Protein AF-A0A1C6G7D2-F1 (afdb_monomer_lite)

Secondary structure (DSSP, 8-state):
--HHHHHHHHT----GGGBTT--TT-SS--TT--BS-HHHHHHHHHHHHHHH-PPPSSSS------SSS---B-SS-BHHHHHHHHHHHHHHHHHTT-EEEESSHHHHHHHHTT-SSEEEEEEGGGTEEEEEE--

Sequence (135 aa):
MNLHSELKKVGVSHNCSQCCRSCCGRKEACREFYPSNMSAFMAYIVESLRDIVPQSKDSKLKRHVTSDCKCFDDGVTTLDAYYVQLINSVLSEIRKGKADYVFNFEQIKDIMRFEPRITVRYIAYAECYEIRKAK

Structure (mmCIF, N/CA/C/O backbone):
data_AF-A0A1C6G7D2-F1
#
_entry.id   AF-A0A1C6G7D2-F1
#
loop_
_atom_site.group_PDB
_atom_site.id
_atom_site.type_symbol
_atom_site.label_atom_id
_atom_site.label_alt_id
_atom_site.label_comp_id
_atom_site.label_asym_id
_atom_site.label_entity_id
_atom_site.label_seq_id
_atom_site.pdbx_PDB_ins_code
_atom_site.Cartn_x
_atom_site.Cartn_y
_atom_site.Cartn_z
_atom_site.occupancy
_atom_site.B_iso_or_equiv
_atom_site.auth_seq_id
_atom_site.auth_comp_id
_atom_site.auth_asym_id
_atom_site.auth_atom_id
_atom_site.pdbx_PDB_model_num
ATOM 1 N N . MET A 1 1 ? -0.628 8.788 -13.056 1.00 61.12 1 MET A N 1
ATOM 2 C CA . MET A 1 1 ? 0.197 8.464 -11.865 1.00 61.12 1 MET A CA 1
ATOM 3 C C . MET A 1 1 ? 1.648 8.225 -12.305 1.00 61.12 1 MET A C 1
ATOM 5 O O . MET A 1 1 ? 1.832 7.635 -13.362 1.00 61.12 1 MET A O 1
ATOM 9 N N . ASN A 1 2 ? 2.674 8.712 -11.589 1.00 81.94 2 ASN A N 1
ATOM 10 C CA . ASN A 1 2 ? 4.087 8.456 -11.935 1.00 81.94 2 ASN A CA 1
ATOM 11 C C . ASN A 1 2 ? 4.723 7.526 -10.887 1.00 81.94 2 ASN A C 1
ATOM 13 O O . ASN A 1 2 ? 5.057 7.976 -9.790 1.00 81.94 2 ASN A O 1
ATOM 17 N N . LEU A 1 3 ? 4.928 6.255 -11.253 1.00 85.94 3 LEU A N 1
ATOM 18 C CA . LEU A 1 3 ? 5.473 5.224 -10.361 1.00 85.94 3 LEU A CA 1
ATOM 19 C C . LEU A 1 3 ? 6.871 5.569 -9.837 1.00 85.94 3 LEU A C 1
ATOM 21 O O . LEU A 1 3 ? 7.159 5.337 -8.667 1.00 85.94 3 LEU A O 1
ATOM 25 N N . HIS A 1 4 ? 7.736 6.171 -10.660 1.00 87.31 4 HIS A N 1
ATOM 26 C CA . HIS A 1 4 ? 9.073 6.580 -10.224 1.00 87.31 4 HIS A CA 1
ATOM 27 C C . HIS A 1 4 ? 9.006 7.578 -9.061 1.00 87.31 4 HIS A C 1
ATOM 29 O O . HIS A 1 4 ? 9.731 7.444 -8.071 1.00 87.31 4 HIS A O 1
ATOM 35 N N . SER A 1 5 ? 8.123 8.573 -9.171 1.00 87.25 5 SER A N 1
ATOM 36 C CA . SER A 1 5 ? 7.904 9.567 -8.121 1.00 87.25 5 SER A CA 1
ATOM 37 C C . SER A 1 5 ? 7.311 8.942 -6.859 1.00 87.25 5 SER A C 1
ATOM 39 O O . SER A 1 5 ? 7.766 9.263 -5.765 1.00 87.25 5 SER A O 1
ATOM 41 N N . GLU A 1 6 ? 6.341 8.036 -6.987 1.00 89.62 6 GLU A N 1
ATOM 42 C CA . GLU A 1 6 ? 5.743 7.360 -5.829 1.00 89.62 6 GLU A CA 1
ATOM 43 C C . GLU A 1 6 ? 6.749 6.494 -5.069 1.00 89.62 6 GLU A C 1
ATOM 45 O O . GLU A 1 6 ? 6.843 6.601 -3.848 1.00 89.62 6 GLU A O 1
ATOM 50 N N . LEU A 1 7 ? 7.557 5.701 -5.779 1.00 90.19 7 LEU A N 1
ATOM 51 C CA . LEU A 1 7 ? 8.597 4.855 -5.182 1.00 90.19 7 LEU A CA 1
ATOM 52 C C . LEU A 1 7 ? 9.617 5.686 -4.401 1.00 90.19 7 LEU A C 1
ATOM 54 O O . LEU A 1 7 ? 9.986 5.331 -3.281 1.00 90.19 7 LEU A O 1
ATOM 58 N N . LYS A 1 8 ? 10.021 6.838 -4.954 1.00 89.56 8 LYS A N 1
ATOM 59 C CA . LYS A 1 8 ? 10.913 7.781 -4.268 1.00 89.56 8 LYS A CA 1
ATOM 60 C C . LYS A 1 8 ? 10.309 8.317 -2.972 1.00 89.56 8 LYS A C 1
ATOM 62 O O . LYS A 1 8 ? 11.021 8.385 -1.977 1.00 89.56 8 LYS A O 1
ATOM 67 N N . LYS A 1 9 ? 9.016 8.660 -2.958 1.00 90.12 9 LYS A N 1
ATOM 68 C CA . LYS A 1 9 ? 8.339 9.151 -1.745 1.00 90.12 9 LYS A CA 1
ATOM 69 C C . LYS A 1 9 ? 8.298 8.107 -0.634 1.00 90.12 9 LYS A C 1
ATOM 71 O O . LYS A 1 9 ? 8.489 8.436 0.535 1.00 90.12 9 LYS A O 1
ATOM 76 N N . VAL A 1 10 ? 8.063 6.843 -0.985 1.00 90.81 10 VAL A N 1
ATOM 77 C CA . VAL A 1 10 ? 8.014 5.773 0.020 1.00 90.81 10 VAL A CA 1
ATOM 78 C C . VAL A 1 10 ? 9.386 5.241 0.416 1.00 90.81 10 VAL A C 1
ATOM 80 O O . VAL A 1 10 ? 9.487 4.636 1.484 1.00 90.81 10 VAL A O 1
ATOM 83 N N . GLY A 1 11 ? 10.429 5.547 -0.360 1.00 89.62 11 GLY A N 1
ATOM 84 C CA . GLY A 1 11 ? 11.812 5.148 -0.097 1.00 89.62 11 GLY A CA 1
ATOM 85 C C . GLY A 1 11 ? 12.187 3.791 -0.694 1.00 89.62 11 GLY A C 1
ATOM 86 O O . GLY A 1 11 ? 13.127 3.165 -0.221 1.00 89.62 11 GLY A O 1
ATOM 87 N N . VAL A 1 12 ? 11.463 3.327 -1.718 1.00 89.81 12 VAL A N 1
ATOM 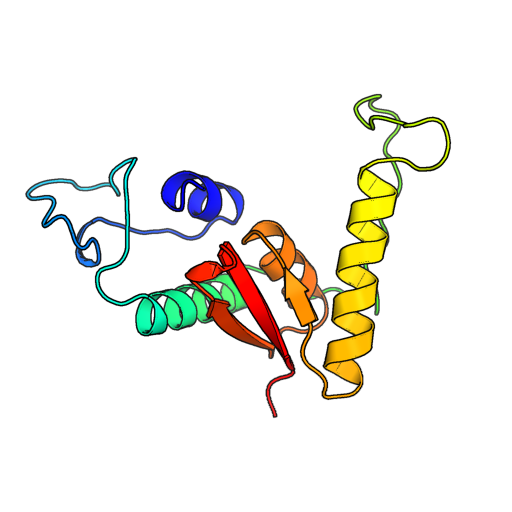88 C CA . VAL A 1 12 ? 11.747 2.058 -2.401 1.00 89.81 12 VAL A CA 1
ATOM 89 C C . VAL A 1 12 ? 12.667 2.321 -3.594 1.00 89.81 12 VAL A C 1
ATOM 91 O O . VAL A 1 12 ? 12.318 3.029 -4.547 1.00 89.81 12 VAL A O 1
ATOM 94 N N . SER A 1 13 ? 13.873 1.758 -3.541 1.00 87.75 13 SER A N 1
ATOM 95 C CA . SER A 1 13 ? 14.822 1.808 -4.652 1.00 87.75 13 SER A CA 1
ATOM 96 C C . SER A 1 13 ? 14.300 1.009 -5.847 1.00 87.75 13 SER A C 1
ATOM 98 O O . SER A 1 13 ? 13.638 -0.005 -5.693 1.00 87.75 13 SER A O 1
ATOM 100 N N . HIS A 1 14 ? 14.588 1.462 -7.062 1.00 86.31 14 HIS A N 1
ATOM 101 C CA . HIS A 1 14 ? 14.255 0.729 -8.283 1.00 86.31 14 HIS A CA 1
ATOM 102 C C . HIS A 1 14 ? 15.193 1.156 -9.413 1.00 86.31 14 HIS A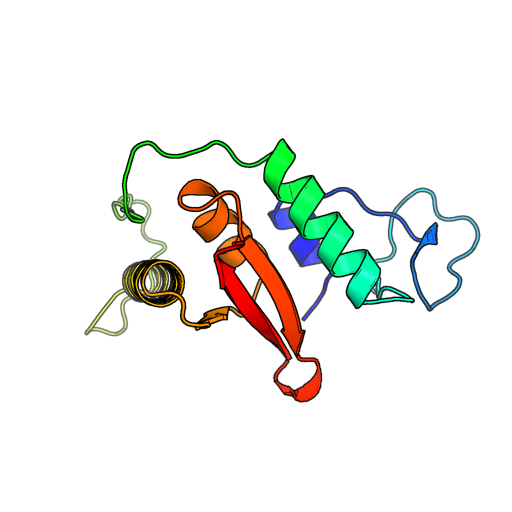 C 1
ATOM 104 O O . HIS A 1 14 ? 15.837 2.207 -9.344 1.00 86.31 14 HIS A O 1
ATOM 110 N N . ASN A 1 15 ? 15.278 0.344 -10.465 1.00 84.62 15 ASN A N 1
ATOM 111 C CA . ASN A 1 15 ? 16.086 0.631 -11.646 1.00 84.62 15 ASN A CA 1
ATOM 112 C C . ASN A 1 15 ? 15.388 0.134 -12.925 1.00 84.62 15 ASN A C 1
ATOM 114 O O . ASN A 1 15 ? 14.348 -0.521 -12.881 1.00 84.62 15 ASN A O 1
ATOM 118 N N . CYS A 1 16 ? 15.967 0.453 -14.081 1.00 84.38 16 CYS A N 1
ATOM 119 C CA . CYS A 1 16 ? 15.375 0.145 -15.381 1.00 84.38 16 CYS A CA 1
ATOM 120 C C . CYS A 1 16 ? 15.439 -1.327 -15.810 1.00 84.38 16 CYS A C 1
ATOM 122 O O . CYS A 1 16 ? 14.855 -1.647 -16.842 1.00 84.38 16 CYS A O 1
ATOM 124 N N . SER A 1 17 ? 16.102 -2.218 -15.065 1.00 80.38 17 SER A N 1
ATOM 125 C CA . SER A 1 17 ? 16.191 -3.641 -15.442 1.00 80.38 17 SER A CA 1
ATOM 126 C C . SER A 1 17 ? 14.821 -4.324 -15.514 1.00 80.38 17 SER A C 1
ATOM 128 O O . SER A 1 17 ? 14.631 -5.246 -16.299 1.00 80.38 17 SER A O 1
ATOM 130 N N . GLN A 1 18 ? 13.852 -3.836 -14.734 1.00 77.19 18 GLN A N 1
ATOM 131 C CA . GLN A 1 18 ? 12.472 -4.326 -14.712 1.00 77.19 18 GLN A CA 1
ATOM 132 C C . GLN A 1 18 ? 11.508 -3.445 -15.525 1.00 77.19 18 GLN A C 1
ATOM 134 O O . GLN A 1 18 ? 10.299 -3.659 -15.489 1.00 77.19 18 GLN A O 1
ATOM 139 N N . CYS A 1 19 ? 12.013 -2.434 -16.240 1.00 85.44 19 CYS A N 1
ATOM 140 C CA . CYS A 1 19 ? 11.187 -1.513 -17.016 1.00 85.44 19 CYS A CA 1
ATOM 141 C C . CYS A 1 19 ? 10.797 -2.134 -18.367 1.00 85.44 19 CYS A C 1
ATOM 143 O O . CYS A 1 19 ? 11.654 -2.640 -19.088 1.00 85.44 19 CYS A O 1
ATOM 145 N N . CYS A 1 20 ? 9.528 -2.030 -18.765 1.00 84.44 20 CYS A N 1
ATOM 146 C CA . CYS A 1 20 ? 9.034 -2.548 -20.047 1.00 84.44 20 CYS A CA 1
ATOM 147 C C . CYS A 1 20 ? 9.604 -1.819 -21.275 1.00 84.44 20 CYS A C 1
ATOM 149 O O . CYS A 1 20 ? 9.489 -2.305 -22.395 1.00 84.44 20 CYS A O 1
ATOM 151 N N . ARG A 1 21 ? 10.222 -0.650 -21.074 1.00 80.50 21 ARG A N 1
ATOM 152 C CA . ARG A 1 21 ? 10.745 0.209 -22.144 1.00 80.50 21 ARG A CA 1
ATOM 153 C C . ARG A 1 21 ? 12.203 -0.073 -22.512 1.00 80.50 21 ARG A C 1
ATOM 155 O O . ARG A 1 21 ? 12.817 0.767 -23.164 1.00 80.50 21 ARG A O 1
ATOM 162 N N . SER A 1 22 ? 12.771 -1.193 -22.054 1.00 68.12 22 SER A N 1
ATOM 163 C CA . SER A 1 22 ? 14.135 -1.643 -22.386 1.00 68.12 22 SER A CA 1
ATOM 164 C C . SER A 1 22 ? 15.172 -0.516 -22.312 1.00 68.12 22 SER A C 1
ATOM 166 O O . SER A 1 22 ? 15.932 -0.278 -23.248 1.00 68.12 22 SER A O 1
ATOM 168 N N . CYS A 1 23 ? 15.162 0.255 -21.219 1.00 76.62 23 CYS A N 1
ATOM 169 C CA . CYS A 1 23 ? 16.006 1.440 -21.109 1.00 76.62 23 CYS A CA 1
ATOM 170 C C . CYS A 1 23 ? 17.480 1.034 -20.937 1.00 76.62 23 CYS A C 1
ATOM 172 O O . CYS A 1 23 ? 17.930 0.767 -19.823 1.00 76.62 23 CYS A O 1
ATOM 174 N N . CYS A 1 24 ? 18.234 0.999 -22.034 1.00 64.56 24 CYS A N 1
ATOM 175 C CA . CYS A 1 24 ? 19.647 0.626 -22.034 1.00 64.56 24 CYS A CA 1
ATOM 176 C C . CYS A 1 24 ? 20.531 1.6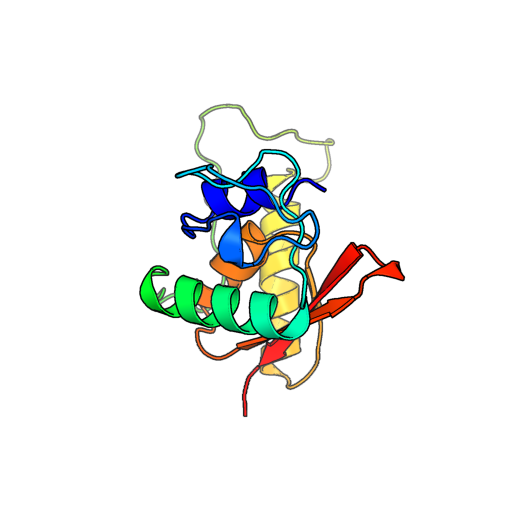82 -21.345 1.00 64.56 24 CYS A C 1
ATOM 178 O O . CYS A 1 24 ? 20.327 2.887 -21.497 1.00 64.56 24 CYS A O 1
ATOM 180 N N . GLY A 1 25 ? 21.546 1.222 -20.604 1.00 66.12 25 GLY A N 1
ATOM 181 C CA . GLY A 1 25 ? 22.666 2.053 -20.137 1.00 66.12 25 GLY A CA 1
ATOM 182 C C . GLY A 1 25 ? 22.385 3.013 -18.974 1.00 66.12 25 GLY A C 1
ATOM 183 O O . GLY A 1 25 ? 23.251 3.820 -18.641 1.00 66.12 25 GLY A O 1
ATOM 184 N N . ARG A 1 26 ? 21.211 2.957 -18.330 1.00 69.94 26 ARG A N 1
ATOM 185 C CA . ARG A 1 26 ? 20.895 3.829 -17.185 1.00 69.94 26 ARG A CA 1
ATOM 186 C C . ARG A 1 26 ? 21.222 3.154 -15.853 1.00 69.94 26 ARG A C 1
ATOM 188 O O . ARG A 1 26 ? 20.711 2.076 -15.568 1.00 69.94 26 ARG A O 1
ATOM 195 N N . LYS A 1 27 ? 22.029 3.826 -15.021 1.00 67.00 27 LYS A N 1
ATOM 196 C CA . LYS A 1 27 ? 22.296 3.421 -13.626 1.00 67.00 27 LYS A CA 1
ATOM 197 C C . LYS A 1 27 ? 21.090 3.655 -12.710 1.00 67.00 27 LYS A C 1
ATOM 199 O O . LYS A 1 27 ? 20.881 2.907 -11.764 1.00 67.00 27 LYS A O 1
ATOM 204 N N . GLU A 1 28 ? 20.287 4.672 -13.016 1.00 73.50 28 GLU A N 1
ATOM 205 C CA . GLU A 1 28 ? 19.079 5.031 -12.272 1.00 73.50 28 GLU A CA 1
ATOM 206 C C . GLU A 1 28 ? 17.808 4.690 -13.057 1.00 73.50 28 GLU A C 1
ATOM 208 O O . GLU A 1 28 ? 17.813 4.610 -14.290 1.00 73.50 28 GLU A O 1
ATOM 213 N N . ALA A 1 29 ? 16.692 4.527 -12.344 1.00 81.12 29 ALA A N 1
ATOM 214 C CA . ALA A 1 29 ? 15.386 4.380 -12.970 1.00 81.12 29 ALA A CA 1
ATOM 215 C C . ALA A 1 29 ? 14.993 5.616 -13.796 1.00 81.12 29 ALA A C 1
ATOM 217 O O . ALA A 1 29 ? 15.209 6.761 -13.397 1.00 81.12 29 ALA A O 1
ATOM 218 N N . CYS A 1 30 ? 14.370 5.388 -14.953 1.00 84.56 30 CYS A N 1
ATOM 219 C CA . CYS A 1 30 ? 13.843 6.458 -15.787 1.00 84.56 30 CYS A CA 1
ATOM 220 C C . CYS A 1 30 ? 12.611 7.117 -15.150 1.00 84.56 30 CYS A C 1
ATOM 222 O O . CYS A 1 30 ? 11.838 6.473 -14.447 1.00 84.56 30 CYS A O 1
ATOM 224 N N . ARG A 1 31 ? 12.376 8.394 -15.475 1.00 84.31 31 ARG A N 1
ATOM 225 C CA . ARG A 1 31 ? 11.201 9.148 -14.997 1.00 84.31 31 ARG A CA 1
ATOM 226 C C . ARG A 1 31 ? 9.866 8.532 -15.419 1.00 84.31 31 ARG A C 1
ATOM 228 O O . ARG A 1 31 ? 8.878 8.721 -14.726 1.00 84.31 31 ARG A O 1
ATOM 235 N N . GLU A 1 32 ? 9.848 7.809 -16.534 1.00 85.81 32 GLU A N 1
ATOM 236 C CA . GLU A 1 32 ? 8.671 7.116 -17.076 1.00 85.81 32 GLU A CA 1
ATOM 237 C C . GLU A 1 32 ? 8.741 5.608 -16.807 1.00 85.81 32 GLU A C 1
ATOM 239 O O . GLU A 1 32 ? 8.353 4.794 -17.645 1.00 85.81 32 GLU A O 1
ATOM 244 N N . PHE A 1 33 ? 9.319 5.229 -15.663 1.00 87.31 33 PHE A N 1
ATOM 245 C CA . PHE A 1 33 ? 9.429 3.832 -15.267 1.00 87.31 33 PHE A CA 1
ATOM 246 C C . PHE A 1 33 ? 8.051 3.172 -15.250 1.00 87.31 33 PHE A C 1
ATOM 248 O O . PHE A 1 33 ? 7.117 3.668 -14.616 1.00 87.31 33 PHE A O 1
ATOM 255 N N . TYR A 1 34 ? 7.959 2.032 -15.928 1.00 87.75 34 TYR A N 1
ATOM 256 C CA . 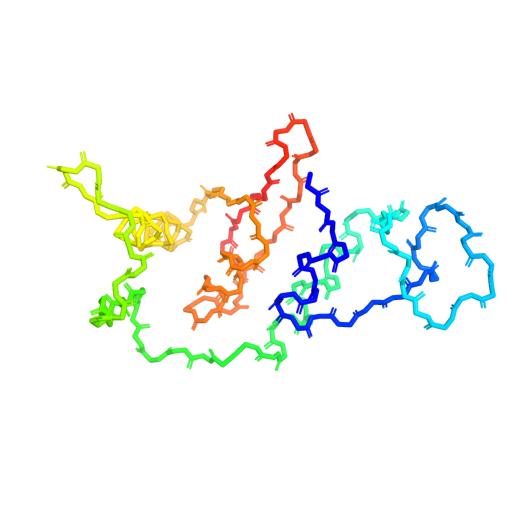TYR A 1 34 ? 6.780 1.187 -15.921 1.00 87.75 34 TYR A CA 1
ATOM 257 C C . TYR A 1 34 ? 7.220 -0.279 -15.924 1.00 87.75 34 TYR A C 1
ATOM 259 O O . TYR A 1 34 ? 8.016 -0.659 -16.788 1.00 87.75 34 TYR A O 1
ATOM 267 N N . PRO A 1 35 ? 6.768 -1.103 -14.967 1.00 88.62 35 PRO A N 1
ATOM 268 C CA . PRO A 1 35 ? 7.249 -2.470 -14.829 1.00 88.62 35 PRO A CA 1
ATOM 269 C C . PRO A 1 35 ? 6.780 -3.350 -15.994 1.00 88.62 35 PRO A C 1
ATOM 271 O O . PRO A 1 35 ? 5.641 -3.251 -16.444 1.00 88.62 35 PRO A O 1
ATOM 274 N N . SER A 1 36 ? 7.640 -4.255 -16.461 1.00 87.50 36 SER A N 1
ATOM 275 C CA . SER A 1 36 ? 7.278 -5.278 -17.456 1.00 87.50 36 SER A CA 1
ATOM 276 C C . SER A 1 36 ? 6.327 -6.339 -16.899 1.00 87.50 36 SER A C 1
ATOM 278 O O . SER A 1 36 ? 5.516 -6.890 -17.638 1.00 87.50 36 SER A O 1
ATOM 280 N N . ASN A 1 37 ? 6.390 -6.600 -15.591 1.00 89.06 37 ASN A N 1
ATOM 281 C CA . ASN A 1 37 ? 5.484 -7.495 -14.882 1.00 89.06 37 ASN A CA 1
ATOM 282 C C . ASN A 1 37 ? 4.968 -6.814 -13.613 1.00 89.06 37 ASN A C 1
ATOM 284 O O . ASN A 1 37 ? 5.664 -6.749 -12.599 1.00 89.06 37 ASN A O 1
ATOM 288 N N . MET A 1 38 ? 3.727 -6.329 -13.668 1.00 88.75 38 MET A N 1
ATOM 289 C CA . MET A 1 38 ? 3.116 -5.604 -12.557 1.00 88.75 38 MET A CA 1
ATOM 290 C C . MET A 1 38 ? 2.923 -6.479 -11.312 1.00 88.75 38 MET A C 1
ATOM 292 O O . MET A 1 38 ? 3.117 -6.005 -10.201 1.00 88.75 38 MET A O 1
ATOM 296 N N . SER A 1 39 ? 2.594 -7.764 -11.467 1.00 89.50 39 SER A N 1
ATOM 297 C CA . SER A 1 39 ? 2.363 -8.650 -10.315 1.00 89.50 39 SER A CA 1
ATOM 298 C C . SER A 1 39 ? 3.653 -8.915 -9.538 1.00 89.50 39 SER A C 1
ATOM 300 O O . SER A 1 39 ? 3.682 -8.769 -8.317 1.00 89.50 39 SER A O 1
ATOM 302 N N . ALA A 1 40 ? 4.740 -9.241 -10.246 1.00 90.31 40 ALA A N 1
ATOM 303 C CA . ALA A 1 40 ? 6.056 -9.426 -9.632 1.00 90.31 40 ALA A CA 1
ATOM 304 C C . ALA A 1 40 ? 6.574 -8.123 -9.004 1.00 90.31 40 ALA A C 1
ATOM 306 O O . ALA A 1 40 ? 7.151 -8.130 -7.919 1.00 90.31 40 ALA A O 1
ATOM 307 N N . PHE A 1 41 ? 6.314 -6.994 -9.664 1.00 90.62 41 PHE A N 1
ATOM 308 C CA . PHE A 1 41 ? 6.676 -5.679 -9.159 1.00 90.62 41 PHE A CA 1
ATOM 309 C C . PHE A 1 41 ? 5.917 -5.304 -7.877 1.00 90.62 41 PHE A C 1
ATOM 311 O O . PHE A 1 41 ? 6.527 -4.821 -6.927 1.00 90.62 41 PHE A O 1
ATOM 318 N N . MET A 1 42 ? 4.614 -5.589 -7.793 1.00 92.38 42 MET A N 1
ATOM 319 C CA . MET A 1 42 ? 3.846 -5.361 -6.566 1.00 92.38 42 MET A CA 1
ATOM 320 C C . MET A 1 42 ? 4.338 -6.234 -5.410 1.00 92.38 42 MET A C 1
ATOM 322 O O . MET A 1 42 ? 4.436 -5.740 -4.288 1.00 92.38 42 MET A O 1
ATOM 326 N N . ALA A 1 43 ? 4.707 -7.492 -5.673 1.00 92.25 43 ALA A N 1
ATOM 327 C CA . ALA A 1 43 ? 5.325 -8.348 -4.662 1.00 92.25 43 ALA A CA 1
ATOM 328 C C . ALA A 1 43 ? 6.644 -7.742 -4.149 1.00 92.25 43 ALA A C 1
ATOM 330 O O . ALA A 1 43 ? 6.834 -7.626 -2.942 1.00 92.25 43 ALA A O 1
ATOM 331 N N . TYR A 1 44 ? 7.506 -7.262 -5.053 1.00 92.06 44 TYR A N 1
ATOM 332 C CA . TYR A 1 44 ? 8.744 -6.567 -4.692 1.00 92.06 44 TYR A CA 1
ATOM 333 C C . TYR A 1 44 ? 8.502 -5.326 -3.818 1.00 92.06 44 TYR A C 1
ATOM 335 O O . TYR A 1 44 ? 9.205 -5.131 -2.825 1.00 92.06 44 TYR A O 1
ATOM 343 N N . ILE A 1 45 ? 7.504 -4.500 -4.154 1.00 92.56 45 ILE A N 1
ATOM 344 C CA . ILE A 1 45 ? 7.159 -3.312 -3.360 1.00 92.56 45 ILE A CA 1
ATOM 345 C C . ILE A 1 45 ? 6.707 -3.711 -1.959 1.00 92.56 45 ILE A C 1
ATOM 347 O O . ILE A 1 45 ? 7.171 -3.121 -0.989 1.00 92.56 45 ILE A O 1
ATOM 351 N N . VAL A 1 46 ? 5.810 -4.694 -1.843 1.00 93.94 46 VAL A N 1
ATOM 352 C CA . VAL A 1 46 ? 5.287 -5.139 -0.544 1.00 93.94 46 VAL A CA 1
ATOM 353 C C . VAL A 1 46 ? 6.410 -5.665 0.345 1.00 93.94 46 VAL A C 1
ATOM 355 O O . VAL A 1 46 ? 6.470 -5.288 1.512 1.00 93.94 46 VAL A O 1
ATOM 358 N N . GLU A 1 47 ? 7.321 -6.477 -0.190 1.00 93.75 47 GLU A N 1
ATOM 359 C CA . GLU A 1 47 ? 8.483 -6.949 0.573 1.00 93.75 47 GLU A CA 1
ATOM 360 C C . GLU A 1 47 ? 9.403 -5.784 0.967 1.00 93.75 47 GLU A C 1
ATOM 362 O O . GLU A 1 47 ? 9.717 -5.620 2.142 1.00 93.75 47 GLU A O 1
ATOM 367 N N . SER A 1 48 ? 9.727 -4.892 0.026 1.00 93.88 48 SER A N 1
ATOM 368 C CA . SER A 1 48 ? 10.586 -3.729 0.297 1.00 93.88 48 SER A CA 1
ATOM 369 C C . SER A 1 48 ? 10.005 -2.812 1.375 1.00 93.88 48 SER A C 1
ATOM 371 O O . SER A 1 48 ? 10.723 -2.326 2.245 1.00 93.88 48 SER A O 1
ATOM 373 N N . LEU A 1 49 ? 8.692 -2.565 1.334 1.00 94.06 49 LEU A N 1
ATOM 374 C CA . LEU A 1 49 ? 8.003 -1.777 2.350 1.00 94.06 49 LEU A CA 1
ATOM 375 C C . LEU A 1 49 ? 8.009 -2.484 3.705 1.00 94.06 49 LEU A C 1
ATOM 377 O O . LEU A 1 49 ? 8.140 -1.816 4.726 1.00 94.06 49 LEU A O 1
ATOM 381 N N . ARG A 1 50 ? 7.901 -3.814 3.740 1.00 92.88 50 ARG A N 1
ATOM 382 C CA . ARG A 1 50 ? 7.934 -4.568 4.998 1.00 92.88 50 ARG A CA 1
ATOM 383 C C . ARG A 1 50 ? 9.262 -4.389 5.731 1.00 92.88 50 ARG A C 1
ATOM 385 O O . ARG A 1 50 ? 9.247 -4.273 6.953 1.00 92.88 50 ARG A O 1
ATOM 392 N N . ASP A 1 51 ? 10.363 -4.295 4.992 1.00 92.00 51 ASP A N 1
ATOM 393 C CA . ASP A 1 51 ? 11.702 -4.129 5.562 1.00 92.00 51 AS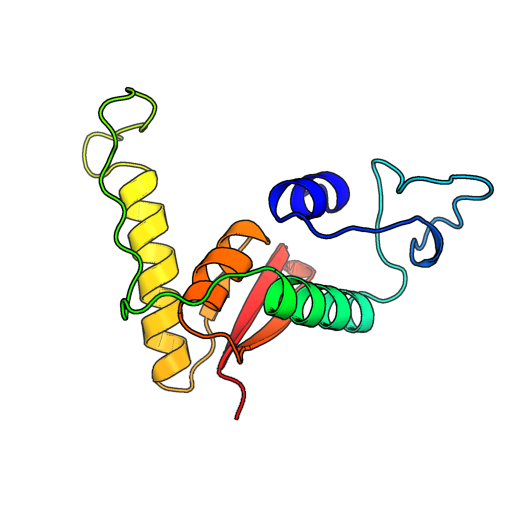P A CA 1
ATOM 394 C C . ASP A 1 51 ? 11.960 -2.711 6.093 1.00 92.00 51 ASP A C 1
ATOM 396 O O . ASP A 1 51 ? 12.653 -2.537 7.094 1.00 92.00 51 ASP A O 1
ATOM 400 N N . ILE A 1 52 ? 11.400 -1.682 5.444 1.00 93.25 52 ILE A N 1
ATOM 401 C CA . ILE A 1 52 ? 11.690 -0.277 5.788 1.00 93.25 52 ILE A CA 1
ATOM 402 C C . ILE A 1 52 ? 10.638 0.381 6.687 1.00 93.25 52 ILE A C 1
ATOM 404 O O . ILE A 1 52 ? 10.890 1.455 7.239 1.00 93.25 52 ILE A O 1
ATOM 408 N N . VAL A 1 53 ? 9.432 -0.186 6.794 1.00 92.69 53 VAL A N 1
ATOM 409 C CA . VAL A 1 53 ? 8.320 0.444 7.517 1.00 92.69 53 VAL A CA 1
ATOM 410 C C . VAL A 1 53 ? 8.348 0.070 9.001 1.00 92.69 53 VAL A C 1
ATOM 412 O O . VAL A 1 53 ? 8.080 -1.083 9.353 1.00 92.69 53 VAL A O 1
ATOM 415 N N . PRO A 1 54 ? 8.582 1.043 9.904 1.00 91.69 54 PRO A N 1
ATOM 416 C CA . PRO A 1 54 ? 8.540 0.778 11.333 1.00 91.69 54 PRO A CA 1
ATOM 417 C C . PRO A 1 54 ? 7.111 0.461 11.776 1.00 91.69 54 PRO A C 1
ATOM 419 O O . PRO A 1 54 ? 6.151 1.122 11.369 1.00 91.69 54 PRO A O 1
ATOM 422 N N . GLN A 1 55 ? 6.987 -0.538 12.644 1.00 93.00 55 GLN A N 1
ATOM 423 C CA . GLN A 1 55 ? 5.704 -0.965 13.187 1.00 93.00 55 GLN A CA 1
ATOM 424 C C . GLN A 1 55 ? 5.243 -0.017 14.293 1.00 93.00 55 GLN A C 1
ATOM 426 O O . GLN A 1 55 ? 6.004 0.325 15.201 1.00 93.00 55 GLN A O 1
ATOM 431 N N . SER A 1 56 ? 3.986 0.408 14.214 1.00 90.69 56 SER A N 1
ATOM 432 C CA . SER A 1 56 ? 3.351 1.214 15.246 1.00 90.69 56 SER A CA 1
ATOM 433 C C . SER A 1 56 ? 2.788 0.325 16.351 1.00 90.69 56 SER A C 1
ATOM 435 O O . SER A 1 56 ? 2.286 -0.768 16.100 1.00 90.69 56 SER A O 1
ATOM 437 N N . LYS A 1 57 ? 2.840 0.821 17.590 1.00 89.50 57 LYS A N 1
ATOM 438 C CA . LYS A 1 57 ? 2.140 0.209 18.731 1.00 89.50 57 LYS A CA 1
ATOM 439 C C . LYS A 1 57 ? 0.664 0.610 18.787 1.00 89.50 57 LYS A C 1
ATOM 441 O O . LYS A 1 57 ? -0.114 -0.020 19.497 1.00 89.50 57 LYS A O 1
ATOM 446 N N . ASP A 1 58 ? 0.283 1.670 18.076 1.00 90.62 58 ASP A N 1
ATOM 447 C CA . ASP A 1 58 ? -1.110 2.082 17.970 1.00 90.62 58 ASP A CA 1
ATOM 448 C C . ASP A 1 58 ? -1.898 1.113 17.088 1.00 90.62 58 ASP A C 1
ATOM 450 O O . ASP A 1 58 ? -1.369 0.504 16.165 1.00 90.62 58 ASP A O 1
ATOM 454 N N . SER A 1 59 ? -3.205 1.014 17.322 1.00 89.31 59 SER A N 1
ATOM 455 C CA . SER A 1 59 ? -4.094 0.216 16.474 1.00 89.31 59 SER A CA 1
ATOM 456 C C . SER A 1 59 ? -4.597 0.974 15.244 1.00 89.31 59 SER A C 1
ATOM 458 O O . SER A 1 59 ? -5.149 0.357 14.335 1.00 89.31 59 SER A O 1
ATOM 460 N N . LYS A 1 60 ? -4.454 2.300 15.198 1.00 91.06 60 LYS A N 1
ATOM 461 C CA . LYS A 1 60 ? -5.009 3.153 14.143 1.00 91.06 60 LYS A CA 1
ATOM 462 C C . LYS A 1 60 ? -4.121 4.362 13.892 1.00 91.06 60 LYS A C 1
ATOM 464 O O . LYS A 1 60 ? -3.389 4.784 14.789 1.00 91.06 60 LYS A O 1
ATOM 469 N N . LEU A 1 61 ? -4.241 4.956 12.709 1.00 90.81 61 LEU A N 1
ATOM 470 C CA . LEU A 1 61 ? -3.564 6.203 12.399 1.00 90.81 61 LEU A CA 1
ATOM 471 C C . LEU A 1 61 ? -4.161 7.330 13.246 1.00 90.81 61 LEU A C 1
ATOM 473 O O . LEU A 1 61 ? -5.367 7.587 13.209 1.00 90.81 61 LEU A O 1
ATOM 477 N N . LYS A 1 62 ? -3.291 7.989 14.010 1.00 84.75 62 LYS A N 1
ATOM 478 C CA . LYS A 1 62 ? -3.561 9.236 14.720 1.00 84.75 62 LYS A CA 1
ATOM 479 C C . LYS A 1 62 ? -2.600 10.268 14.144 1.00 84.75 62 LYS A C 1
ATOM 481 O O . LYS A 1 62 ? -1.391 10.127 14.308 1.00 84.75 62 LYS A O 1
ATOM 486 N N . ARG A 1 63 ? -3.115 11.268 13.436 1.00 72.62 63 ARG A N 1
ATOM 487 C CA . ARG A 1 63 ? -2.336 12.455 13.083 1.00 72.62 63 ARG A CA 1
ATOM 488 C C . ARG A 1 63 ? -2.859 13.610 13.916 1.00 72.62 63 ARG A C 1
ATOM 490 O O . ARG A 1 63 ? -4.066 13.812 14.018 1.00 72.62 63 ARG A O 1
ATOM 497 N N . HIS A 1 64 ? -1.939 14.303 14.570 1.00 53.81 64 HIS A N 1
ATOM 498 C CA . HIS A 1 64 ? -2.217 15.603 15.149 1.00 53.81 64 HIS A CA 1
ATOM 499 C C . HIS A 1 64 ? -1.844 16.610 14.073 1.00 53.81 64 HIS A C 1
ATOM 501 O O . HIS A 1 64 ? -0.709 16.589 13.599 1.00 53.81 64 HIS A O 1
ATOM 507 N N . VAL A 1 65 ? -2.804 17.435 13.657 1.00 52.56 65 VAL A N 1
ATOM 508 C CA . VAL A 1 65 ? -2.538 18.562 12.763 1.00 52.56 65 VAL A CA 1
ATOM 509 C C . VAL A 1 65 ? -1.461 19.409 13.439 1.00 52.56 65 VAL A C 1
ATOM 511 O O . VAL A 1 65 ? -1.721 20.016 14.478 1.00 52.56 65 VAL A O 1
ATOM 5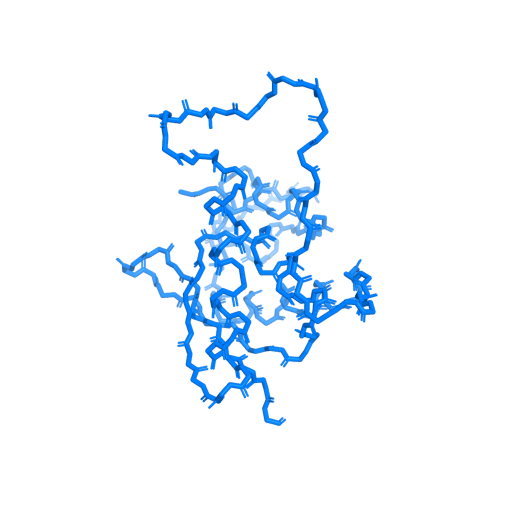14 N N . THR A 1 66 ? -0.232 19.389 12.919 1.00 46.12 66 THR A N 1
ATOM 515 C CA . THR A 1 66 ? 0.785 20.336 13.372 1.00 46.12 66 THR A CA 1
ATOM 516 C C . THR A 1 66 ? 0.380 21.713 12.869 1.00 46.12 66 THR A C 1
ATOM 518 O O . THR A 1 66 ? -0.161 21.859 11.771 1.00 46.12 66 THR A O 1
ATOM 521 N N . SER A 1 67 ? 0.597 22.730 13.698 1.00 49.34 67 SER A N 1
ATOM 522 C CA . SER A 1 67 ? 0.192 24.130 13.511 1.00 49.34 67 SER A CA 1
ATOM 523 C C . SER A 1 67 ? 0.812 24.829 12.290 1.00 49.34 67 SER A C 1
ATOM 525 O O . SER A 1 67 ? 0.750 26.047 12.177 1.00 49.34 67 SER A O 1
ATOM 527 N N . ASP A 1 68 ? 1.409 24.085 11.364 1.00 52.69 68 ASP A N 1
ATOM 528 C CA . ASP A 1 68 ? 2.265 24.586 10.291 1.00 52.69 68 ASP A CA 1
ATOM 529 C C . ASP A 1 68 ? 1.451 25.031 9.056 1.00 52.69 68 ASP A C 1
ATOM 531 O O . ASP A 1 68 ? 2.001 25.208 7.969 1.00 52.69 68 ASP A O 1
ATOM 535 N N . CYS A 1 69 ? 0.134 25.220 9.219 1.00 47.03 69 CYS A N 1
ATOM 536 C CA . CYS A 1 69 ? -0.773 25.898 8.283 1.00 47.03 69 CYS A CA 1
ATOM 537 C C . CYS A 1 69 ? -0.774 25.372 6.831 1.00 47.03 69 CYS A C 1
ATOM 539 O O . CYS A 1 69 ? -0.894 26.153 5.889 1.00 47.03 69 CYS A O 1
ATOM 541 N N . LYS A 1 70 ? -0.677 24.051 6.619 1.00 49.34 70 LYS A N 1
ATOM 542 C CA . LYS A 1 70 ? -0.776 23.428 5.276 1.00 49.34 70 LYS A CA 1
ATOM 543 C C . LYS A 1 70 ? -1.926 22.434 5.119 1.00 49.34 70 LYS A C 1
ATOM 545 O O . LYS A 1 70 ? -1.903 21.592 4.224 1.00 49.34 70 LYS A O 1
ATOM 550 N N . CYS A 1 71 ? -2.935 22.518 5.976 1.00 51.06 71 CYS A N 1
ATOM 551 C CA . CYS A 1 71 ? -4.140 21.713 5.843 1.00 51.06 71 CYS A CA 1
ATOM 552 C C . CYS A 1 71 ? -5.208 22.560 5.154 1.00 51.06 71 CYS A C 1
ATOM 554 O O . CYS A 1 71 ? -5.675 23.542 5.719 1.00 51.06 71 CYS A O 1
ATOM 556 N N . PHE A 1 72 ? -5.559 22.196 3.921 1.00 50.91 72 PHE A N 1
ATOM 557 C CA . PHE A 1 72 ? -6.741 22.739 3.260 1.00 50.91 72 PHE A CA 1
ATOM 558 C C . PHE A 1 72 ? -7.971 22.260 4.043 1.00 50.91 72 PHE A C 1
ATOM 560 O O . PHE A 1 72 ? -8.126 21.055 4.269 1.00 50.91 72 PHE A O 1
ATOM 567 N N . ASP A 1 73 ? -8.768 23.214 4.505 1.00 54.22 73 ASP A N 1
ATOM 568 C CA . ASP A 1 73 ? -10.021 23.020 5.226 1.00 54.22 73 ASP A CA 1
ATOM 569 C C . ASP A 1 73 ? -11.142 23.459 4.281 1.00 54.22 73 ASP A C 1
ATOM 571 O O . ASP A 1 73 ? -11.170 24.611 3.844 1.00 54.22 73 ASP A O 1
ATOM 575 N N . ASP A 1 74 ? -12.010 22.525 3.894 1.00 55.91 74 ASP A N 1
ATOM 576 C CA . ASP A 1 74 ? -13.157 22.797 3.023 1.00 55.91 74 ASP A CA 1
ATOM 577 C C . ASP A 1 74 ? -14.343 23.428 3.785 1.00 55.91 74 ASP A C 1
ATOM 579 O O . ASP A 1 74 ? -15.409 23.642 3.208 1.00 55.91 74 ASP A O 1
ATOM 583 N N . GLY A 1 75 ? -14.159 23.744 5.074 1.00 56.00 75 GLY A N 1
ATOM 584 C CA . GLY A 1 75 ? -15.189 24.262 5.971 1.00 56.00 75 GLY A CA 1
ATOM 585 C C . GLY A 1 75 ? -16.019 23.170 6.654 1.00 56.00 75 GLY A C 1
ATOM 586 O O . GLY A 1 75 ? -16.917 23.498 7.429 1.00 56.00 75 GLY A O 1
ATOM 587 N N . VAL A 1 76 ? -15.734 21.887 6.391 1.00 62.06 76 VAL A N 1
ATOM 588 C CA . VAL A 1 76 ? -16.381 20.715 7.007 1.00 62.06 76 VAL A CA 1
ATOM 589 C C . VAL A 1 76 ? -15.342 19.769 7.621 1.00 62.06 76 VAL A C 1
ATOM 591 O O . VAL A 1 76 ? -15.571 19.196 8.690 1.00 62.06 76 VAL A O 1
ATOM 594 N N . THR A 1 77 ? -14.203 19.563 6.957 1.00 62.53 77 THR A N 1
ATOM 595 C CA . THR A 1 77 ? -13.133 18.648 7.370 1.00 62.53 77 THR A CA 1
ATOM 596 C C . THR A 1 77 ? -11.817 18.985 6.658 1.00 62.53 77 THR A C 1
ATOM 598 O O . THR A 1 77 ? -11.780 19.403 5.505 1.00 62.53 77 THR A O 1
ATOM 601 N N . THR A 1 78 ? -10.684 18.759 7.324 1.00 72.19 78 THR A N 1
ATOM 602 C CA . THR A 1 78 ? -9.367 18.970 6.705 1.00 72.19 78 THR A CA 1
ATOM 603 C C . THR A 1 78 ? -8.978 17.799 5.794 1.00 72.19 78 THR A C 1
ATOM 605 O O . THR A 1 78 ? -9.319 16.645 6.061 1.00 72.19 78 THR A O 1
ATOM 608 N N . LEU A 1 79 ? -8.179 18.050 4.748 1.00 74.81 79 LEU A N 1
ATOM 609 C CA . LEU A 1 79 ? -7.619 16.974 3.904 1.00 74.81 79 LEU A CA 1
ATOM 610 C C . LEU A 1 79 ? -6.881 15.889 4.711 1.00 74.81 79 LEU A C 1
ATOM 612 O O . LEU A 1 79 ? -6.903 14.715 4.339 1.00 74.81 79 LEU A O 1
ATOM 616 N N . ASP A 1 80 ? -6.246 16.263 5.826 1.00 78.69 80 ASP A N 1
ATOM 617 C CA . ASP A 1 80 ? -5.591 15.305 6.723 1.00 78.69 80 ASP A CA 1
ATOM 618 C C . ASP A 1 80 ? -6.613 14.412 7.440 1.00 78.69 80 ASP A C 1
ATOM 620 O O . ASP A 1 80 ? -6.422 13.200 7.522 1.00 78.69 80 ASP A O 1
ATOM 624 N N . ALA A 1 81 ? -7.745 14.968 7.874 1.00 79.75 81 ALA A N 1
ATOM 625 C CA . ALA A 1 81 ? -8.815 14.188 8.481 1.00 79.75 81 ALA A CA 1
ATOM 626 C C . ALA A 1 81 ? -9.453 13.201 7.484 1.00 79.75 81 ALA A C 1
ATOM 628 O O . ALA A 1 81 ? -9.653 12.042 7.855 1.00 79.75 81 ALA A O 1
ATOM 629 N N . TYR A 1 82 ? -9.662 13.580 6.216 1.00 85.00 82 TYR A N 1
ATOM 630 C CA . TYR A 1 82 ? -10.076 12.623 5.176 1.00 85.00 82 TYR A CA 1
ATOM 631 C C . TYR A 1 82 ? -9.044 11.509 4.975 1.00 85.00 82 TYR A C 1
ATOM 633 O O . TYR A 1 82 ? -9.401 10.334 4.879 1.00 85.00 82 TYR A O 1
ATOM 641 N N . TYR A 1 83 ? -7.755 11.850 4.957 1.00 88.56 83 TYR A N 1
ATOM 642 C CA . TYR A 1 83 ? -6.686 10.863 4.832 1.00 88.56 83 TYR A CA 1
ATOM 643 C C . TYR A 1 83 ? -6.672 9.886 6.018 1.00 88.56 83 TYR A C 1
ATOM 645 O O . TYR A 1 83 ? -6.606 8.670 5.831 1.00 88.56 83 TYR A O 1
ATOM 653 N N . VAL A 1 84 ? -6.794 10.393 7.247 1.00 89.69 84 VAL A N 1
ATOM 654 C CA . VAL A 1 84 ? -6.873 9.567 8.459 1.00 89.69 84 VAL A CA 1
ATOM 655 C C . VAL A 1 84 ? -8.102 8.657 8.430 1.00 89.69 84 VAL A C 1
ATOM 657 O O . VAL A 1 84 ? -7.992 7.476 8.769 1.00 89.69 84 VAL A O 1
ATOM 660 N N . GLN A 1 85 ? -9.259 9.174 8.011 1.00 90.88 85 GLN A N 1
ATOM 661 C CA . GLN A 1 85 ? -10.482 8.385 7.858 1.00 90.88 85 GLN A CA 1
ATOM 662 C C . GLN A 1 85 ? -10.320 7.277 6.815 1.00 90.88 85 GLN A C 1
ATOM 664 O O . GLN A 1 85 ? -10.699 6.139 7.093 1.00 90.88 85 GLN A O 1
ATOM 669 N N . LEU A 1 86 ? -9.711 7.573 5.663 1.00 93.88 86 LEU A N 1
ATOM 670 C CA . LEU A 1 86 ? -9.435 6.593 4.613 1.00 93.88 86 LEU A CA 1
ATOM 671 C C . LEU A 1 86 ? -8.576 5.439 5.149 1.00 93.88 86 LEU A C 1
ATOM 673 O O . LEU A 1 86 ? -8.992 4.284 5.093 1.00 93.88 86 LEU A O 1
ATOM 677 N N . ILE A 1 87 ? -7.412 5.744 5.735 1.00 95.94 87 ILE A N 1
ATOM 678 C CA . ILE A 1 87 ? -6.496 4.718 6.265 1.00 95.94 87 ILE A CA 1
ATOM 679 C C . ILE A 1 87 ? -7.179 3.874 7.345 1.00 95.94 87 ILE A C 1
ATOM 681 O O . ILE A 1 87 ? -7.077 2.648 7.343 1.00 95.94 87 ILE A O 1
ATOM 685 N N . ASN A 1 88 ? -7.907 4.512 8.263 1.00 95.81 88 ASN A N 1
ATOM 686 C CA . ASN A 1 88 ? -8.575 3.802 9.350 1.00 95.81 88 ASN A CA 1
ATOM 687 C C . ASN A 1 88 ? -9.761 2.951 8.871 1.00 95.81 88 ASN A C 1
ATOM 689 O O . ASN A 1 88 ? -10.024 1.904 9.469 1.00 95.81 88 ASN A O 1
ATOM 693 N N . SER A 1 89 ? -10.439 3.355 7.795 1.00 96.31 89 SER A N 1
ATOM 694 C CA . SER A 1 89 ? -11.496 2.558 7.160 1.00 96.31 89 SER A CA 1
ATOM 695 C C . SER A 1 89 ? -10.915 1.296 6.527 1.00 96.31 89 SER A C 1
ATOM 697 O O . SER A 1 89 ? -11.364 0.199 6.860 1.00 96.31 89 SER A O 1
ATOM 699 N N . VAL A 1 90 ? -9.819 1.433 5.771 1.00 97.19 90 VAL A N 1
ATOM 700 C CA . VAL A 1 90 ? -9.102 0.289 5.188 1.00 97.19 90 VAL A CA 1
ATOM 701 C C . VAL A 1 90 ? -8.643 -0.680 6.274 1.00 97.19 90 VAL A C 1
ATOM 703 O O . VAL A 1 90 ? -8.916 -1.876 6.191 1.00 97.19 90 VAL A O 1
ATOM 706 N N . LEU A 1 91 ? -8.006 -0.179 7.341 1.00 97.12 91 LEU A N 1
ATOM 707 C CA . LEU A 1 91 ? -7.584 -1.008 8.477 1.00 97.12 91 LEU A CA 1
ATOM 708 C C . LEU A 1 91 ? -8.760 -1.765 9.112 1.00 97.12 91 LEU A C 1
ATOM 710 O O . LEU A 1 91 ? -8.619 -2.934 9.471 1.00 97.12 91 LEU A O 1
ATOM 714 N N . SER A 1 92 ? -9.914 -1.111 9.258 1.00 97.25 92 SER A N 1
ATOM 715 C CA . SER A 1 92 ? -11.128 -1.716 9.811 1.00 97.25 92 SER A CA 1
ATOM 716 C C . SER A 1 92 ? -11.641 -2.861 8.937 1.00 97.25 92 SER A C 1
ATOM 718 O O . SER A 1 92 ? -11.903 -3.950 9.452 1.00 97.25 92 SER A O 1
ATOM 720 N N . GLU A 1 93 ? -11.743 -2.659 7.622 1.00 97.75 93 GLU A N 1
ATOM 721 C CA . GLU A 1 93 ? -12.274 -3.678 6.714 1.00 97.75 93 GLU A CA 1
ATOM 722 C C . GLU A 1 93 ? -11.314 -4.864 6.548 1.00 97.75 93 GLU A C 1
ATOM 724 O O . GLU A 1 93 ? -11.749 -6.016 6.653 1.00 97.75 93 GLU A O 1
ATOM 729 N N . ILE A 1 94 ? -10.003 -4.632 6.402 1.00 97.06 94 ILE A N 1
ATOM 730 C CA . ILE A 1 94 ? -9.047 -5.741 6.238 1.00 97.06 94 ILE A CA 1
ATOM 731 C C . ILE A 1 94 ? -8.918 -6.598 7.501 1.00 97.06 94 ILE A C 1
ATOM 733 O O . ILE A 1 94 ? -8.736 -7.812 7.409 1.00 97.06 94 ILE A O 1
ATOM 737 N N . ARG A 1 95 ? -9.082 -6.009 8.694 1.00 95.81 95 ARG A N 1
ATOM 738 C CA . ARG A 1 95 ? -9.112 -6.755 9.967 1.00 95.81 95 ARG A CA 1
ATOM 739 C C . ARG A 1 95 ? -10.351 -7.630 10.117 1.00 95.81 95 ARG A C 1
ATOM 741 O O . ARG A 1 95 ? -10.278 -8.652 10.791 1.00 95.81 95 ARG A O 1
ATOM 748 N N . LYS A 1 96 ? -11.455 -7.270 9.457 1.00 96.31 96 LYS A N 1
ATOM 749 C CA . LYS A 1 96 ? -12.666 -8.102 9.343 1.00 96.31 96 LYS A CA 1
ATOM 750 C C . LYS A 1 96 ? -12.540 -9.183 8.259 1.00 96.31 96 LYS A C 1
ATOM 752 O O . LYS A 1 96 ? -13.512 -9.878 7.983 1.00 96.31 96 LYS A O 1
ATOM 757 N N . GLY A 1 97 ? -11.375 -9.315 7.619 1.00 95.00 97 GLY A N 1
ATOM 758 C CA . GLY A 1 97 ? -11.132 -10.286 6.551 1.00 95.00 97 GLY A CA 1
ATOM 759 C C . GLY A 1 97 ? -11.674 -9.867 5.182 1.00 95.00 97 GLY A C 1
ATOM 760 O O . GLY A 1 97 ? -11.748 -10.701 4.279 1.00 95.00 97 GLY A O 1
ATOM 761 N N . LYS A 1 98 ? -12.057 -8.597 5.011 1.00 96.38 98 LYS A N 1
ATOM 762 C CA . LYS A 1 98 ? -12.506 -8.050 3.726 1.00 96.38 98 LYS A CA 1
ATOM 763 C C . LYS A 1 98 ? -11.346 -7.406 2.960 1.00 96.38 98 LYS A C 1
ATOM 765 O O . LYS A 1 98 ? -10.217 -7.341 3.443 1.00 96.38 98 LYS A O 1
ATOM 770 N N . ALA A 1 99 ? -11.636 -6.967 1.741 1.00 96.06 99 ALA A N 1
ATOM 771 C CA . ALA A 1 99 ? -10.741 -6.146 0.939 1.00 96.06 99 ALA A CA 1
ATOM 772 C C . ALA A 1 99 ? -11.185 -4.680 0.986 1.00 96.06 99 ALA A C 1
ATOM 774 O O . ALA A 1 99 ? -12.378 -4.415 1.124 1.00 96.06 99 ALA A O 1
ATOM 775 N N . ASP A 1 100 ? -10.239 -3.763 0.821 1.00 97.06 100 ASP A N 1
ATOM 776 C CA . ASP A 1 100 ? -10.504 -2.336 0.613 1.00 97.06 100 ASP A CA 1
ATOM 777 C C . ASP A 1 100 ? -9.449 -1.745 -0.340 1.00 97.06 100 ASP A C 1
ATOM 779 O O . ASP A 1 100 ? -8.511 -2.448 -0.727 1.00 97.06 100 ASP A O 1
ATOM 783 N N . TYR A 1 101 ? -9.594 -0.487 -0.757 1.00 96.06 101 TYR A N 1
ATOM 784 C CA . TYR A 1 101 ? -8.825 0.094 -1.857 1.00 96.06 101 TYR A CA 1
ATOM 785 C C . TYR A 1 101 ? -8.076 1.366 -1.464 1.00 96.06 101 TYR A C 1
ATOM 787 O O . TYR A 1 101 ? -8.582 2.228 -0.750 1.00 96.06 101 TYR A O 1
ATOM 795 N N . VAL A 1 102 ? -6.865 1.501 -2.000 1.00 95.62 102 VAL A N 1
ATOM 796 C CA . VAL A 1 102 ? -6.035 2.708 -1.886 1.00 95.62 102 VAL A CA 1
ATOM 797 C C . VAL A 1 102 ? -5.475 3.108 -3.247 1.00 95.62 102 VAL A C 1
ATOM 799 O O . VAL A 1 102 ? -5.523 2.337 -4.203 1.00 95.62 102 VAL A O 1
ATOM 802 N N . PHE A 1 103 ? -4.944 4.321 -3.351 1.00 93.69 103 PHE A N 1
ATOM 803 C CA . PHE A 1 103 ? -4.630 4.971 -4.627 1.00 93.69 103 PHE A CA 1
ATOM 804 C C . PHE A 1 103 ? -3.153 5.326 -4.796 1.00 93.69 103 PHE A C 1
ATOM 806 O O . PHE A 1 103 ? -2.757 5.757 -5.872 1.00 93.69 103 PHE A O 1
ATOM 813 N N . ASN A 1 104 ? -2.328 5.176 -3.758 1.00 93.19 104 ASN A N 1
ATOM 814 C CA . ASN A 1 104 ? -0.894 5.443 -3.849 1.00 93.19 104 ASN A CA 1
ATOM 815 C C . ASN A 1 104 ? -0.079 4.610 -2.852 1.00 93.19 104 ASN A C 1
ATOM 817 O O . ASN A 1 104 ? -0.610 4.046 -1.891 1.00 93.19 104 ASN A O 1
ATOM 821 N N . PHE A 1 105 ? 1.238 4.556 -3.058 1.00 94.38 105 PHE A N 1
ATOM 822 C CA . PHE A 1 105 ? 2.134 3.786 -2.187 1.00 94.38 105 PHE A CA 1
ATOM 823 C C . PHE A 1 105 ? 2.295 4.371 -0.779 1.00 94.38 105 PHE A C 1
ATOM 825 O O . PHE A 1 105 ? 2.576 3.616 0.151 1.00 94.38 105 PHE A O 1
ATOM 832 N N . GLU A 1 106 ? 2.105 5.679 -0.584 1.00 92.88 106 GLU A N 1
ATOM 833 C CA . GLU A 1 106 ? 2.173 6.300 0.750 1.00 92.88 106 GLU A CA 1
ATOM 834 C C . GLU A 1 106 ? 1.067 5.755 1.666 1.00 92.88 106 GLU A C 1
ATOM 836 O O . GLU A 1 106 ? 1.322 5.441 2.827 1.00 92.88 106 GLU A O 1
ATOM 841 N N . GLN A 1 107 ? -0.130 5.534 1.119 1.00 94.81 107 GLN A N 1
ATOM 842 C CA . GLN A 1 107 ? -1.246 4.916 1.834 1.00 94.81 107 GLN A CA 1
ATOM 843 C C . GLN A 1 107 ? -0.950 3.457 2.192 1.00 94.81 107 GLN A C 1
ATOM 845 O O . GLN A 1 107 ? -1.191 3.047 3.326 1.00 94.81 107 GLN A O 1
ATOM 850 N N . ILE A 1 108 ? -0.368 2.682 1.268 1.00 95.88 108 ILE A N 1
ATOM 851 C CA . ILE A 1 108 ? 0.070 1.301 1.548 1.00 95.88 108 ILE A CA 1
ATOM 852 C C . ILE A 1 108 ? 1.109 1.296 2.671 1.00 95.88 108 ILE A C 1
ATOM 854 O O . ILE A 1 108 ? 0.986 0.529 3.623 1.00 95.88 108 ILE A O 1
ATOM 858 N N . LYS A 1 109 ? 2.103 2.188 2.590 1.00 94.94 109 LYS A N 1
ATOM 859 C CA . LYS A 1 109 ? 3.139 2.366 3.610 1.00 94.94 109 LYS A CA 1
ATOM 860 C C . LYS A 1 109 ? 2.527 2.670 4.978 1.00 94.94 109 LYS A C 1
ATOM 862 O O . LYS A 1 109 ? 2.927 2.061 5.967 1.00 94.94 109 LYS A O 1
ATOM 867 N N . ASP A 1 110 ? 1.557 3.580 5.040 1.00 94.81 110 ASP A N 1
ATOM 868 C CA . ASP A 1 110 ? 0.868 3.930 6.283 1.00 94.81 110 ASP A CA 1
ATOM 869 C C . ASP A 1 110 ? 0.024 2.767 6.827 1.00 94.81 110 ASP A C 1
ATOM 871 O O . ASP A 1 110 ? 0.045 2.536 8.032 1.00 94.81 110 ASP A O 1
ATOM 875 N N . ILE A 1 111 ? -0.645 1.979 5.978 1.00 96.00 111 ILE A N 1
ATOM 876 C CA . ILE A 1 111 ? -1.361 0.760 6.401 1.00 96.00 111 ILE A CA 1
ATOM 877 C C . ILE A 1 111 ? -0.384 -0.279 6.967 1.00 96.00 111 ILE A C 1
ATOM 879 O O . ILE A 1 111 ? -0.635 -0.842 8.034 1.00 96.00 111 ILE A O 1
ATOM 883 N N . MET A 1 112 ? 0.756 -0.497 6.302 1.00 95.44 112 MET A N 1
ATOM 884 C CA . MET A 1 112 ? 1.778 -1.469 6.714 1.00 95.44 112 MET A CA 1
ATOM 885 C C . MET A 1 112 ? 2.436 -1.154 8.059 1.00 95.44 112 MET A C 1
ATOM 887 O O . MET A 1 112 ? 3.000 -2.055 8.681 1.00 95.44 112 MET A O 1
ATOM 891 N N . ARG A 1 113 ? 2.345 0.093 8.541 1.00 94.81 113 ARG A N 1
ATOM 892 C CA . ARG A 1 113 ? 2.754 0.443 9.911 1.00 94.81 113 ARG A CA 1
ATOM 893 C C . ARG A 1 113 ? 1.900 -0.249 10.968 1.00 94.81 113 ARG A C 1
ATOM 895 O O . ARG A 1 113 ? 2.380 -0.448 12.077 1.00 94.81 113 ARG A O 1
ATOM 902 N N . PHE A 1 114 ? 0.641 -0.551 10.657 1.00 95.69 114 PHE A N 1
ATOM 903 C CA . PHE A 1 114 ? -0.325 -1.124 11.599 1.00 95.69 114 PHE A CA 1
ATOM 904 C C . PHE A 1 114 ? -0.645 -2.590 11.293 1.00 95.69 114 PHE A C 1
ATOM 906 O O . PHE A 1 114 ? -0.994 -3.344 12.197 1.00 95.69 114 PHE A O 1
ATOM 913 N N . GLU A 1 115 ? -0.559 -2.992 10.025 1.00 94.94 115 GLU A N 1
ATOM 914 C CA . GLU A 1 115 ? -0.754 -4.368 9.567 1.00 94.94 115 GLU A CA 1
ATOM 915 C C . GLU A 1 115 ? 0.396 -4.746 8.610 1.00 94.94 115 GLU A C 1
ATOM 917 O O . GLU A 1 115 ? 0.291 -4.538 7.401 1.00 94.94 115 GLU A O 1
ATOM 922 N N . PRO A 1 116 ? 1.514 -5.309 9.107 1.00 93.06 116 PRO A N 1
ATOM 923 C CA . PRO A 1 116 ? 2.705 -5.585 8.286 1.00 93.06 116 PRO A CA 1
ATOM 924 C C . PRO A 1 116 ? 2.512 -6.724 7.280 1.00 93.06 116 PRO A C 1
ATOM 926 O O . PRO A 1 116 ? 3.269 -6.872 6.315 1.00 93.06 116 PRO A O 1
ATOM 929 N N . ARG A 1 117 ? 1.514 -7.575 7.532 1.00 93.81 117 ARG A N 1
ATOM 930 C CA . ARG A 1 117 ? 1.192 -8.757 6.733 1.00 93.81 117 ARG A CA 1
ATOM 931 C C . ARG A 1 117 ? -0.079 -8.501 5.934 1.00 93.81 117 ARG A C 1
ATOM 933 O O . ARG A 1 117 ? -1.159 -8.975 6.282 1.00 93.81 117 ARG A O 1
ATOM 940 N N . ILE A 1 118 ? 0.069 -7.737 4.860 1.00 95.69 118 ILE A N 1
ATOM 941 C CA . ILE A 1 118 ? -0.980 -7.493 3.867 1.00 95.69 118 ILE A CA 1
ATOM 942 C C . ILE A 1 118 ? -0.576 -8.058 2.509 1.00 95.69 118 ILE A C 1
ATOM 944 O O . ILE A 1 118 ? 0.606 -8.209 2.205 1.00 95.69 118 ILE A O 1
ATOM 948 N N . THR A 1 119 ? -1.572 -8.336 1.678 1.00 95.31 119 THR A N 1
ATOM 949 C CA . THR A 1 119 ? -1.394 -8.588 0.248 1.00 95.31 119 THR A CA 1
ATOM 950 C C . THR A 1 119 ? -1.933 -7.403 -0.534 1.00 95.31 119 THR A C 1
ATOM 952 O O . THR A 1 119 ? -2.983 -6.863 -0.177 1.00 95.31 119 THR A O 1
ATOM 955 N N . VAL A 1 120 ? -1.248 -7.045 -1.618 1.00 95.81 120 VAL A N 1
ATOM 956 C CA . VAL A 1 120 ? -1.628 -5.929 -2.485 1.00 95.81 120 VAL A CA 1
ATOM 957 C C . VAL A 1 120 ? -1.780 -6.421 -3.918 1.00 95.81 120 VAL A C 1
ATOM 959 O O . VAL A 1 120 ? -0.869 -7.052 -4.454 1.00 95.81 120 VAL A O 1
ATOM 962 N N . ARG A 1 121 ? -2.908 -6.097 -4.556 1.00 94.69 121 ARG A N 1
ATOM 963 C CA . ARG A 1 121 ? -3.140 -6.346 -5.985 1.00 94.69 121 ARG A CA 1
ATOM 964 C C . ARG A 1 121 ? -3.437 -5.036 -6.703 1.00 94.69 121 ARG A C 1
ATOM 966 O O . ARG A 1 121 ? -4.377 -4.336 -6.343 1.00 94.69 121 ARG A O 1
ATOM 973 N N . TYR A 1 122 ? -2.669 -4.725 -7.742 1.00 93.38 122 TYR A N 1
ATOM 974 C CA . TYR A 1 122 ? -2.947 -3.570 -8.594 1.00 93.38 122 TYR A CA 1
ATOM 975 C C . TYR A 1 122 ? -4.101 -3.857 -9.563 1.00 93.38 122 TYR A C 1
ATOM 977 O O . TYR A 1 122 ? -4.133 -4.910 -10.203 1.00 93.38 122 TYR A O 1
ATOM 985 N N . ILE A 1 123 ? -5.036 -2.915 -9.679 1.00 92.94 123 ILE A N 1
ATOM 986 C CA . ILE A 1 123 ? -6.196 -2.969 -10.571 1.00 92.94 123 ILE A CA 1
ATOM 987 C C . ILE A 1 123 ? -6.043 -1.863 -11.617 1.00 92.94 123 ILE A C 1
ATOM 989 O O . ILE A 1 123 ? -6.369 -0.704 -11.374 1.00 92.94 123 ILE A O 1
ATOM 993 N N . ALA A 1 124 ? -5.547 -2.236 -12.800 1.00 86.88 124 ALA A N 1
ATOM 994 C CA . ALA A 1 124 ? -5.133 -1.281 -13.828 1.00 86.88 124 ALA A CA 1
ATOM 995 C C . ALA A 1 124 ? -6.264 -0.367 -14.331 1.00 86.88 124 ALA A C 1
ATOM 997 O O . ALA A 1 124 ? -6.049 0.828 -14.485 1.00 86.88 124 ALA A O 1
ATOM 998 N N . TYR A 1 125 ? -7.472 -0.897 -14.550 1.00 88.25 125 TYR A N 1
ATOM 999 C CA . TYR A 1 125 ? -8.588 -0.113 -15.104 1.00 88.25 125 TYR A CA 1
ATOM 1000 C C . TYR A 1 125 ? -9.168 0.919 -14.125 1.00 88.25 125 TYR A C 1
ATOM 1002 O O . TYR A 1 125 ? -9.834 1.854 -14.555 1.00 88.25 125 TYR A O 1
ATOM 1010 N N . ALA A 1 126 ? -8.950 0.731 -12.821 1.00 88.12 126 ALA A N 1
ATOM 1011 C CA . ALA A 1 126 ? -9.410 1.635 -11.767 1.00 88.12 126 ALA A CA 1
ATOM 1012 C C . ALA A 1 126 ? -8.259 2.460 -11.168 1.00 88.12 126 ALA A C 1
ATOM 1014 O O . ALA A 1 126 ? -8.480 3.216 -10.227 1.00 88.12 126 ALA A O 1
ATOM 1015 N N . GLU A 1 127 ? -7.036 2.270 -11.682 1.00 88.00 127 GLU A N 1
ATOM 1016 C CA . GLU A 1 127 ? -5.798 2.877 -11.185 1.00 88.00 127 GLU A CA 1
ATOM 1017 C C . GLU A 1 127 ? -5.656 2.815 -9.649 1.00 88.00 127 GLU A C 1
ATOM 1019 O O . GLU A 1 127 ? -5.210 3.769 -9.013 1.00 88.00 127 GLU A O 1
ATOM 1024 N N . CYS A 1 128 ? -6.036 1.688 -9.039 1.00 93.12 128 CYS A N 1
ATOM 1025 C CA . CYS A 1 128 ? -6.045 1.521 -7.585 1.00 93.12 128 CYS A CA 1
ATOM 1026 C C . CYS A 1 128 ? -5.394 0.207 -7.131 1.00 93.12 128 CYS A C 1
ATOM 1028 O O . CYS A 1 128 ? -5.077 -0.683 -7.927 1.00 93.12 128 CYS A O 1
ATOM 1030 N N . TYR A 1 129 ? -5.191 0.090 -5.823 1.00 95.12 129 TYR A N 1
ATOM 1031 C CA . TYR A 1 129 ? -4.580 -1.054 -5.162 1.00 95.12 129 TYR A CA 1
ATOM 1032 C C . TYR A 1 129 ? -5.591 -1.687 -4.208 1.00 95.12 129 TYR A C 1
ATOM 1034 O O . TYR A 1 129 ? -6.006 -1.060 -3.236 1.00 95.12 129 TYR A O 1
ATOM 1042 N N . GLU A 1 130 ? -5.973 -2.935 -4.471 1.00 96.50 130 GLU A N 1
ATOM 1043 C CA . GLU A 1 130 ? -6.749 -3.746 -3.532 1.00 96.50 130 GLU A CA 1
ATOM 1044 C C . GLU A 1 130 ? -5.825 -4.227 -2.410 1.00 96.50 130 GLU A C 1
ATOM 1046 O O . GLU A 1 130 ? -4.797 -4.859 -2.671 1.00 96.50 130 GLU A O 1
ATOM 1051 N N . ILE A 1 131 ? -6.217 -3.959 -1.169 1.00 97.06 131 ILE A N 1
ATOM 1052 C CA . ILE A 1 131 ? -5.525 -4.363 0.049 1.00 97.06 131 ILE A CA 1
ATOM 1053 C C . ILE A 1 131 ? -6.344 -5.434 0.757 1.00 97.06 131 ILE A C 1
ATOM 1055 O O . ILE A 1 131 ? -7.553 -5.298 0.941 1.00 97.06 131 ILE A O 1
ATOM 1059 N N . ARG A 1 132 ? -5.671 -6.497 1.199 1.00 96.69 132 ARG A N 1
ATOM 1060 C CA . ARG A 1 132 ? -6.243 -7.527 2.075 1.00 96.69 132 ARG A CA 1
ATOM 1061 C C . ARG A 1 132 ? -5.259 -7.878 3.173 1.00 96.69 132 ARG A C 1
ATOM 1063 O O . ARG A 1 132 ? -4.048 -7.795 2.972 1.00 96.69 132 ARG A O 1
ATOM 1070 N N . LYS A 1 133 ? -5.771 -8.341 4.309 1.00 93.88 133 LYS A N 1
ATOM 1071 C CA . LYS A 1 133 ? -4.933 -8.964 5.333 1.00 93.88 133 LYS A CA 1
ATOM 1072 C C . LYS A 1 133 ? -4.451 -10.328 4.831 1.00 93.88 133 LYS A C 1
ATOM 1074 O O . LYS A 1 133 ? -5.249 -11.107 4.306 1.00 93.88 133 LYS A O 1
ATOM 1079 N N . ALA A 1 134 ? -3.153 -10.596 4.954 1.00 88.38 134 ALA A N 1
ATOM 1080 C CA . ALA A 1 134 ? -2.612 -11.915 4.651 1.00 88.38 134 ALA A CA 1
ATOM 1081 C C . ALA A 1 134 ? -3.131 -12.929 5.685 1.00 88.38 134 ALA A C 1
ATOM 1083 O O . ALA A 1 134 ? -3.318 -12.579 6.853 1.00 88.38 134 ALA A O 1
ATOM 1084 N N . LYS A 1 135 ? -3.403 -14.153 5.229 1.00 74.38 135 LYS A N 1
ATOM 1085 C CA . LYS A 1 135 ? -3.836 -15.256 6.095 1.00 74.38 135 LYS A CA 1
ATOM 1086 C C . LYS A 1 135 ? -2.689 -15.766 6.959 1.00 74.38 135 LYS A C 1
ATOM 1088 O O . LYS A 1 135 ? -1.540 -15.755 6.463 1.00 74.38 135 LYS A O 1
#

pLDDT: mean 85.31, std 13.31, range [46.12, 97.75]

Radius of gyration: 16.27 Å; chains: 1; bounding box: 39×41×41 Å

Foldseek 3Di:
DFPLVQCVVLVHADACPQAPVCDPDDPGHDRRGDGPDVQVVQVSLLVRLLVPQAADPDQFDDDDPDPPPPWDDPVPDTPVRVLRVQLRVQSVQQVVQHKDKDQGVVSVSRNCNNQSAWDWDQDVVVNIIIIHGHD